Protein AF-A0A392UK64-F1 (afdb_monomer_lite)

pLDDT: mean 84.83, std 13.88, range [51.0, 98.0]

Radius of gyration: 14.5 Å; chains: 1; bounding box: 42×21×34 Å

Structure (mmCIF, N/CA/C/O backbone):
data_AF-A0A392UK64-F1
#
_entry.id   AF-A0A392UK64-F1
#
loop_
_atom_site.group_PDB
_atom_site.id
_atom_site.type_symbol
_atom_site.label_atom_id
_atom_site.label_alt_id
_atom_site.label_comp_id
_atom_site.label_asym_id
_atom_site.label_entity_id
_atom_site.label_seq_id
_atom_site.pdbx_PDB_ins_code
_atom_site.Cartn_x
_atom_site.Cartn_y
_atom_site.Cartn_z
_atom_site.occupancy
_atom_site.B_iso_or_equiv
_atom_site.auth_seq_id
_atom_site.auth_comp_id
_atom_site.auth_asym_id
_atom_site.auth_atom_id
_atom_site.pdbx_PDB_model_num
ATOM 1 N N . GLU A 1 1 ? -25.506 7.255 18.891 1.00 57.53 1 GLU A N 1
ATOM 2 C CA . GLU A 1 1 ? -24.910 6.164 18.081 1.00 57.53 1 GLU A CA 1
ATOM 3 C C . GLU A 1 1 ? -25.337 6.146 16.609 1.00 57.53 1 GLU A C 1
ATOM 5 O O . GLU A 1 1 ? -24.485 5.929 15.761 1.00 57.53 1 GLU A O 1
ATOM 10 N N . ALA A 1 2 ? -26.599 6.439 16.262 1.00 62.12 2 ALA A N 1
ATOM 11 C CA . ALA A 1 2 ? -27.076 6.380 14.870 1.00 62.12 2 ALA A CA 1
ATOM 12 C C . ALA A 1 2 ? -26.419 7.378 13.886 1.00 62.12 2 ALA A C 1
ATOM 14 O O . ALA A 1 2 ? -26.334 7.076 12.698 1.00 62.12 2 ALA A O 1
ATOM 15 N N . LEU A 1 3 ? -25.949 8.546 14.356 1.00 59.59 3 LEU A N 1
ATOM 16 C CA . LEU A 1 3 ? -25.249 9.511 13.495 1.00 59.59 3 LEU A CA 1
ATOM 17 C C . LEU A 1 3 ? -23.853 9.017 13.091 1.00 59.59 3 LEU A C 1
ATOM 19 O O . LEU A 1 3 ? -23.563 9.004 11.903 1.00 59.59 3 LEU A O 1
ATOM 23 N N . LYS A 1 4 ? -23.022 8.546 14.035 1.00 59.38 4 LYS A N 1
ATOM 24 C CA . LYS A 1 4 ? -21.655 8.052 13.755 1.00 59.38 4 LYS A CA 1
ATOM 25 C C . LYS A 1 4 ? -21.636 7.008 12.629 1.00 59.38 4 LYS A C 1
ATOM 27 O O . LYS A 1 4 ? -20.945 7.189 11.638 1.00 59.38 4 LYS A O 1
ATOM 32 N N . LYS A 1 5 ? -22.537 6.023 12.701 1.00 62.69 5 LYS A N 1
ATOM 33 C CA . LYS A 1 5 ? -22.682 4.954 11.697 1.00 62.69 5 LYS A CA 1
ATOM 34 C C . LYS A 1 5 ? -23.049 5.444 10.282 1.00 62.69 5 LYS A C 1
ATOM 36 O O . LYS A 1 5 ? -22.826 4.726 9.315 1.00 62.69 5 LYS A O 1
ATOM 41 N N . LYS A 1 6 ? -23.650 6.634 10.141 1.00 59.59 6 LYS A N 1
ATOM 42 C CA . LYS A 1 6 ? -23.948 7.255 8.834 1.00 59.59 6 LYS A CA 1
ATOM 43 C C . LYS A 1 6 ? -22.790 8.096 8.288 1.00 59.59 6 LYS A C 1
ATOM 45 O O . LYS A 1 6 ? -22.741 8.281 7.079 1.00 59.59 6 LYS A O 1
ATOM 50 N N . PHE A 1 7 ? -21.902 8.594 9.149 1.00 51.00 7 PHE A N 1
ATOM 51 C CA . PHE A 1 7 ? -20.728 9.386 8.760 1.00 51.00 7 PHE A CA 1
ATOM 52 C C . PHE A 1 7 ? -19.454 8.534 8.585 1.00 51.00 7 PHE A C 1
ATOM 54 O O . PHE A 1 7 ? -18.512 8.994 7.949 1.00 51.00 7 PHE A O 1
ATOM 61 N N . ASP A 1 8 ? -19.470 7.262 9.006 1.00 58.25 8 ASP A N 1
ATOM 62 C CA . ASP A 1 8 ? -18.434 6.248 8.719 1.00 58.25 8 ASP A CA 1
ATOM 63 C C . ASP A 1 8 ? -18.184 6.002 7.218 1.00 58.25 8 ASP A C 1
ATOM 65 O O . ASP A 1 8 ? -17.292 5.244 6.858 1.00 58.25 8 ASP A O 1
ATOM 69 N N . THR A 1 9 ? -18.958 6.590 6.302 1.00 60.38 9 THR A N 1
ATOM 70 C CA . THR A 1 9 ? -18.741 6.436 4.855 1.00 60.38 9 THR A CA 1
ATOM 71 C C . THR A 1 9 ? -17.427 7.043 4.381 1.00 60.38 9 THR A C 1
ATOM 73 O O . THR A 1 9 ? -16.837 6.519 3.438 1.00 60.38 9 THR A O 1
ATOM 76 N N . GLU A 1 10 ? -16.972 8.123 5.020 1.00 67.31 10 GLU A N 1
ATOM 77 C CA . GLU A 1 10 ? -15.680 8.741 4.713 1.00 67.31 10 GLU A CA 1
ATOM 78 C C . GLU A 1 10 ? -14.540 7.839 5.200 1.00 67.31 10 GLU A C 1
ATOM 80 O O . GLU A 1 10 ? -13.711 7.411 4.400 1.00 67.31 10 GLU A O 1
ATOM 85 N N . GLU A 1 11 ? -14.590 7.419 6.466 1.00 65.69 11 GLU A N 1
ATOM 86 C CA . GLU A 1 11 ? -13.627 6.492 7.072 1.00 65.69 11 GLU A CA 1
ATOM 87 C C . GLU A 1 11 ? -13.585 5.133 6.341 1.00 65.69 11 GLU A C 1
ATOM 89 O O . GLU A 1 11 ? -12.519 4.622 6.000 1.00 65.69 11 GLU A O 1
ATOM 94 N N . ALA A 1 12 ? -14.743 4.559 6.002 1.00 70.56 12 ALA A N 1
ATOM 95 C CA . ALA A 1 12 ? -14.831 3.327 5.218 1.00 70.56 12 ALA A CA 1
ATOM 96 C C . ALA A 1 12 ? -14.335 3.510 3.773 1.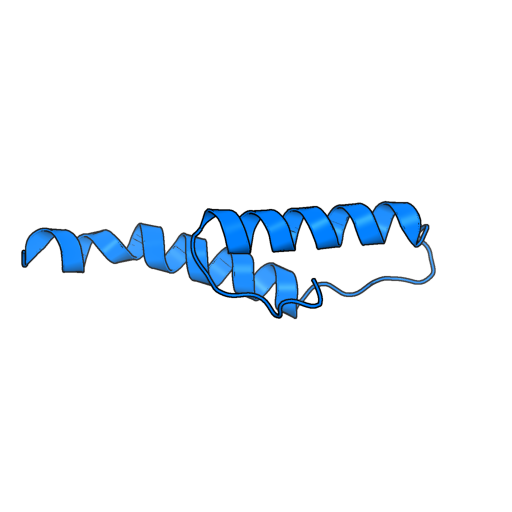00 70.56 12 ALA A C 1
ATOM 98 O O . ALA A 1 12 ? -13.845 2.552 3.171 1.00 70.56 12 ALA A O 1
ATOM 99 N N . GLY A 1 13 ? -14.471 4.710 3.203 1.00 76.25 13 GLY A N 1
ATOM 100 C CA . GLY A 1 13 ? -13.938 5.060 1.888 1.00 76.25 13 GLY A CA 1
ATOM 101 C C . GLY A 1 13 ? -12.411 5.108 1.887 1.00 76.25 13 GLY A C 1
ATOM 102 O O . GLY A 1 13 ? -11.786 4.477 1.032 1.00 76.25 13 GLY A O 1
ATOM 103 N N . VAL A 1 14 ? -11.821 5.775 2.883 1.00 77.25 14 VAL A N 1
ATOM 104 C CA . VAL A 1 14 ? -10.364 5.870 3.078 1.00 77.25 14 VAL A CA 1
ATOM 105 C C . VAL A 1 14 ? -9.753 4.483 3.294 1.00 77.25 14 VAL A C 1
ATOM 107 O O . VAL A 1 14 ? -8.826 4.095 2.576 1.00 77.25 14 VAL A O 1
ATOM 110 N N . LYS A 1 15 ? -10.353 3.675 4.176 1.00 83.94 15 LYS A N 1
ATOM 111 C CA . LYS A 1 15 ? -9.935 2.288 4.439 1.00 83.94 15 LYS A CA 1
ATOM 112 C C . LYS A 1 15 ? -9.958 1.417 3.180 1.00 83.94 15 LYS A C 1
ATOM 114 O O . LYS A 1 15 ? -8.961 0.788 2.823 1.00 83.94 15 LYS A O 1
ATOM 119 N N . 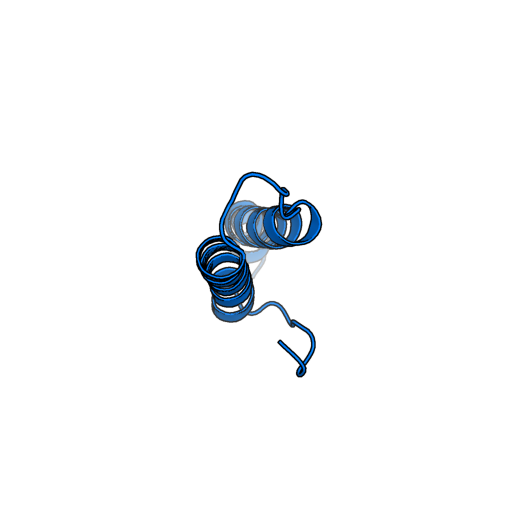LYS A 1 16 ? -11.070 1.432 2.434 1.00 85.38 16 LYS A N 1
ATOM 120 C CA . LYS A 1 16 ? -11.193 0.688 1.164 1.00 85.38 16 LYS A CA 1
ATOM 121 C C . LYS A 1 16 ? -10.183 1.149 0.117 1.00 85.38 16 LYS A C 1
ATOM 123 O O . LYS A 1 16 ? -9.696 0.329 -0.662 1.00 85.38 16 LYS A O 1
ATOM 128 N N . TYR A 1 17 ? -9.872 2.440 0.084 1.00 87.44 17 TYR A N 1
ATOM 129 C CA . TYR A 1 17 ? -8.916 2.998 -0.862 1.00 87.44 17 TYR A CA 1
ATOM 130 C C . TYR A 1 17 ? -7.482 2.525 -0.588 1.00 87.44 17 TYR A C 1
ATOM 132 O O . TYR A 1 17 ? -6.805 2.089 -1.521 1.00 87.44 17 TYR A O 1
ATOM 140 N N . ALA A 1 18 ? -7.031 2.551 0.670 1.00 88.25 18 ALA A N 1
ATOM 141 C CA . ALA A 1 18 ? -5.700 2.070 1.045 1.00 88.25 18 ALA A CA 1
ATOM 142 C C . ALA A 1 18 ? -5.524 0.572 0.724 1.00 88.25 18 ALA A C 1
ATOM 144 O O . ALA A 1 18 ? -4.580 0.203 0.022 1.00 88.25 18 ALA A O 1
ATOM 145 N N . VAL A 1 19 ? -6.498 -0.273 1.091 1.00 91.38 19 VAL A N 1
ATOM 146 C CA . VAL A 1 19 ? -6.482 -1.712 0.749 1.00 91.38 19 VAL A CA 1
ATOM 147 C C . VAL A 1 19 ? -6.511 -1.938 -0.762 1.00 91.38 19 VAL A C 1
ATOM 149 O O . VAL A 1 19 ? -5.763 -2.766 -1.282 1.00 91.38 19 VAL A O 1
ATOM 152 N N . SER A 1 20 ? -7.325 -1.182 -1.509 1.00 92.31 20 SER A N 1
ATOM 153 C CA . SER A 1 20 ? -7.355 -1.314 -2.969 1.00 92.31 20 SER A CA 1
ATOM 154 C C . SER A 1 20 ? -6.029 -0.925 -3.619 1.00 92.31 20 SER A C 1
ATOM 156 O O . SER A 1 20 ? -5.712 -1.508 -4.655 1.00 92.31 20 SER A O 1
ATOM 158 N N . ARG A 1 21 ? -5.298 0.064 -3.091 1.00 94.44 21 ARG A N 1
ATOM 159 C CA . ARG A 1 21 ? -3.974 0.426 -3.615 1.00 94.44 21 ARG A CA 1
ATOM 160 C C . ARG A 1 21 ? -2.969 -0.688 -3.380 1.00 94.44 21 ARG A C 1
ATOM 162 O O . ARG A 1 21 ? -2.254 -1.032 -4.311 1.00 94.44 21 ARG A O 1
ATOM 169 N N . TYR A 1 22 ? -2.976 -1.282 -2.189 1.00 93.94 22 TYR A N 1
ATOM 170 C CA . TYR A 1 22 ? -2.090 -2.395 -1.853 1.00 93.94 22 TYR A CA 1
ATOM 171 C C . TYR A 1 22 ? -2.311 -3.595 -2.777 1.00 93.94 22 TYR A C 1
ATOM 173 O O . TYR A 1 22 ? -1.375 -4.061 -3.414 1.00 93.94 22 TYR A O 1
ATOM 181 N N . LEU A 1 23 ? -3.566 -4.026 -2.948 1.00 93.69 23 LEU A N 1
ATOM 182 C CA . LEU A 1 23 ? -3.909 -5.175 -3.799 1.00 93.69 23 LEU A CA 1
ATOM 183 C C . LEU A 1 23 ? -3.624 -4.954 -5.291 1.00 93.69 23 LEU A C 1
ATOM 185 O O . LEU A 1 23 ? -3.464 -5.917 -6.034 1.00 93.69 23 LEU A O 1
ATOM 189 N N . LYS A 1 24 ? -3.618 -3.698 -5.746 1.00 95.81 24 LYS A N 1
ATOM 190 C CA . LYS A 1 24 ? -3.332 -3.337 -7.142 1.00 95.81 24 LYS A CA 1
ATOM 191 C C . LYS A 1 24 ? -1.859 -3.031 -7.386 1.00 95.81 24 LYS A C 1
ATOM 193 O O . LYS A 1 24 ? -1.487 -2.810 -8.536 1.00 95.81 24 LYS A O 1
ATOM 198 N N . TYR A 1 25 ? -1.046 -2.949 -6.336 1.00 95.62 25 TYR A N 1
ATOM 199 C CA . TYR A 1 25 ? 0.356 -2.621 -6.487 1.00 95.62 25 TYR A CA 1
ATOM 200 C C . TYR A 1 25 ? 1.082 -3.770 -7.184 1.00 95.62 25 TYR A C 1
ATOM 202 O O . TYR A 1 25 ? 1.039 -4.916 -6.740 1.00 95.62 25 TYR A O 1
ATOM 210 N N . GLN A 1 26 ? 1.760 -3.447 -8.278 1.00 96.25 26 GLN A N 1
ATOM 211 C CA . GLN A 1 26 ? 2.550 -4.388 -9.051 1.00 96.25 26 GLN A CA 1
ATOM 212 C C . GLN A 1 26 ? 3.899 -3.741 -9.340 1.00 96.25 26 GLN A C 1
ATOM 214 O O . GLN A 1 26 ? 3.952 -2.627 -9.861 1.00 96.25 26 GLN A O 1
ATOM 219 N N . MET A 1 27 ? 4.979 -4.441 -8.994 1.00 96.56 27 MET A N 1
ATOM 220 C CA . MET A 1 27 ? 6.315 -4.011 -9.387 1.00 96.56 27 MET A CA 1
ATOM 221 C C . MET A 1 27 ? 6.521 -4.231 -10.886 1.00 96.56 27 MET A C 1
ATOM 223 O O . MET A 1 27 ? 6.018 -5.201 -11.456 1.00 96.56 27 MET A O 1
ATOM 227 N N . VAL A 1 28 ? 7.269 -3.330 -11.504 1.00 97.06 28 VAL A N 1
ATOM 228 C CA . VAL A 1 28 ? 7.611 -3.334 -12.926 1.00 97.06 28 VAL A CA 1
ATOM 229 C C . VAL A 1 28 ? 9.123 -3.464 -13.109 1.00 97.06 28 VAL A C 1
ATOM 231 O O . VAL A 1 28 ? 9.902 -3.002 -12.270 1.00 97.06 28 VAL A O 1
ATOM 234 N N . ASP A 1 29 ? 9.533 -4.111 -14.200 1.00 97.50 29 AS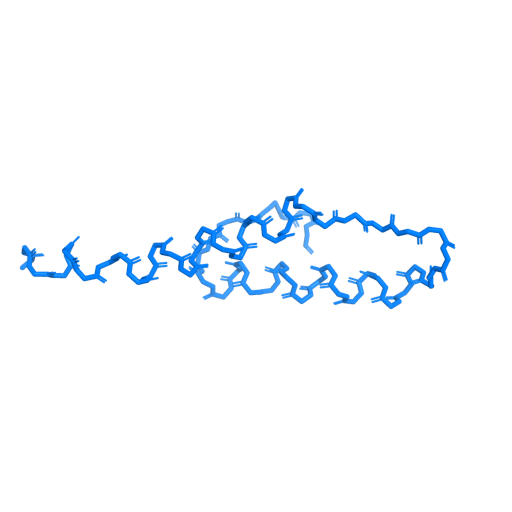P A N 1
ATOM 235 C CA . ASP A 1 29 ? 10.934 -4.483 -14.456 1.00 97.50 29 ASP A CA 1
ATOM 236 C C . ASP A 1 29 ? 11.848 -3.281 -14.746 1.00 97.50 29 ASP A C 1
ATOM 238 O O . ASP A 1 29 ? 13.064 -3.357 -14.585 1.00 97.50 29 ASP A O 1
ATOM 242 N N . ASP A 1 30 ? 11.276 -2.155 -15.171 1.00 97.56 30 ASP A N 1
ATOM 243 C CA . ASP A 1 30 ? 11.992 -0.936 -15.556 1.00 97.56 30 ASP A CA 1
ATOM 244 C C . ASP A 1 30 ? 12.335 -0.022 -14.366 1.00 97.56 30 ASP A C 1
ATOM 246 O O . ASP A 1 30 ? 12.887 1.067 -14.548 1.00 97.56 30 ASP A O 1
ATOM 250 N N . ARG A 1 31 ? 12.042 -0.456 -13.135 1.00 97.25 31 ARG A N 1
ATOM 251 C CA . ARG A 1 31 ? 12.280 0.309 -11.907 1.00 97.25 31 ARG A CA 1
ATOM 252 C C . ARG A 1 31 ? 13.077 -0.492 -10.883 1.00 97.25 31 ARG A C 1
ATOM 254 O O . ARG A 1 31 ? 12.940 -1.704 -10.746 1.00 97.25 31 ARG A O 1
ATOM 261 N N . TYR A 1 32 ? 13.874 0.210 -10.080 1.00 98.00 32 TYR A N 1
ATOM 262 C CA . TYR A 1 32 ? 14.633 -0.417 -9.000 1.00 98.00 32 TYR A CA 1
ATOM 263 C C . TYR A 1 32 ? 13.712 -1.060 -7.962 1.00 98.00 32 TYR A C 1
ATOM 265 O O . TYR A 1 32 ? 12.786 -0.423 -7.454 1.00 98.00 32 TYR A O 1
ATOM 273 N N . VAL A 1 33 ? 14.023 -2.305 -7.597 1.00 96.88 33 VAL A N 1
ATOM 274 C CA . VAL A 1 33 ? 13.293 -3.060 -6.567 1.00 96.88 33 VAL A CA 1
ATOM 275 C C . VAL A 1 33 ? 13.271 -2.306 -5.237 1.00 96.88 33 VAL A C 1
ATOM 277 O O . VAL A 1 33 ? 12.244 -2.278 -4.573 1.00 96.88 33 VAL A O 1
ATOM 280 N N . GLU A 1 34 ? 14.362 -1.630 -4.869 1.00 97.50 34 GLU A N 1
ATOM 281 C CA . GLU A 1 34 ? 14.440 -0.841 -3.635 1.00 97.50 34 GLU A CA 1
ATOM 282 C C . GLU A 1 34 ? 13.398 0.289 -3.599 1.00 97.50 34 GLU A C 1
ATOM 284 O O . GLU A 1 34 ? 12.632 0.407 -2.644 1.00 97.50 34 GLU A O 1
ATOM 289 N N . THR A 1 35 ? 13.317 1.100 -4.658 1.00 97.81 35 THR A N 1
ATOM 290 C CA . THR A 1 35 ? 12.341 2.197 -4.742 1.00 97.81 35 THR A CA 1
ATOM 291 C C . THR A 1 35 ? 10.913 1.666 -4.691 1.00 97.81 35 THR A C 1
ATOM 293 O O . THR A 1 35 ? 10.066 2.209 -3.983 1.00 97.81 35 THR A O 1
ATOM 296 N N . GLN A 1 36 ? 10.658 0.577 -5.412 1.00 97.94 36 GLN A N 1
ATOM 297 C CA . GLN A 1 36 ? 9.346 -0.053 -5.455 1.00 97.94 36 GLN A CA 1
ATOM 298 C C . GLN A 1 36 ? 8.972 -0.723 -4.124 1.00 97.94 36 GLN A C 1
ATOM 300 O O . GLN A 1 36 ? 7.802 -0.727 -3.747 1.00 97.94 36 GLN A O 1
ATOM 305 N N . SER A 1 37 ? 9.943 -1.257 -3.385 1.00 96.06 37 SER A N 1
ATOM 306 C CA . SER A 1 37 ? 9.731 -1.805 -2.043 1.00 96.06 37 SER A CA 1
ATOM 307 C C . SER A 1 37 ? 9.340 -0.703 -1.057 1.00 96.06 37 SER A C 1
ATOM 309 O O . SER A 1 37 ? 8.345 -0.838 -0.346 1.00 96.06 37 SER A O 1
ATOM 311 N N . HIS A 1 38 ? 10.029 0.445 -1.091 1.00 96.75 38 HIS A N 1
ATOM 312 C CA . HIS A 1 38 ? 9.667 1.601 -0.266 1.00 96.75 38 HIS A CA 1
ATOM 313 C C . HIS A 1 38 ? 8.260 2.138 -0.570 1.00 96.75 38 HIS A C 1
ATOM 315 O O . HIS A 1 38 ? 7.561 2.593 0.334 1.00 96.75 38 HIS A O 1
ATOM 321 N N . GLU A 1 39 ? 7.819 2.105 -1.828 1.00 96.75 39 GLU A N 1
ATOM 322 C CA . GLU A 1 39 ? 6.446 2.476 -2.197 1.00 96.75 39 GLU A CA 1
ATOM 323 C C . GLU A 1 39 ? 5.416 1.502 -1.620 1.00 96.75 39 GLU A C 1
ATOM 325 O O . GLU A 1 39 ? 4.430 1.942 -1.027 1.00 96.75 39 GLU A O 1
ATOM 330 N N . LEU A 1 40 ? 5.666 0.194 -1.718 1.00 95.31 40 LEU A N 1
ATOM 331 C CA . LEU A 1 40 ? 4.780 -0.822 -1.154 1.00 95.31 40 LEU A CA 1
ATOM 332 C C . LEU A 1 40 ? 4.700 -0.726 0.380 1.00 95.31 40 LEU A C 1
ATOM 334 O O . LEU A 1 40 ? 3.606 -0.783 0.942 1.00 95.31 40 LEU A O 1
ATOM 338 N N . GLN A 1 41 ? 5.832 -0.495 1.053 1.00 94.56 41 GLN A N 1
ATOM 339 C CA . GLN A 1 41 ? 5.889 -0.281 2.504 1.00 94.56 41 GLN A CA 1
ATOM 340 C C . GLN A 1 41 ? 5.071 0.936 2.951 1.00 94.56 41 GLN A C 1
ATOM 342 O O . GLN A 1 41 ? 4.388 0.871 3.970 1.00 94.56 41 GLN A O 1
ATOM 347 N N . LYS A 1 42 ? 5.079 2.033 2.182 1.00 95.12 42 LYS A N 1
ATOM 348 C CA . LYS A 1 42 ? 4.239 3.207 2.481 1.00 95.12 42 LYS A CA 1
ATOM 349 C C . LYS A 1 42 ? 2.752 2.870 2.426 1.00 95.12 42 LYS A C 1
ATOM 351 O O . LYS A 1 42 ? 2.013 3.272 3.317 1.00 95.12 42 LYS A O 1
ATOM 356 N N . ILE A 1 43 ? 2.321 2.113 1.417 1.00 94.25 43 ILE A N 1
ATOM 357 C CA . ILE A 1 43 ? 0.913 1.714 1.283 1.00 94.25 43 ILE A CA 1
ATOM 358 C C . ILE A 1 43 ? 0.501 0.795 2.444 1.00 94.25 43 ILE A C 1
ATOM 360 O O . ILE A 1 43 ? -0.586 0.945 2.997 1.00 94.25 43 ILE A O 1
ATOM 364 N N . ALA A 1 44 ? 1.366 -0.137 2.841 1.00 93.81 44 ALA A N 1
ATOM 365 C CA . ALA A 1 44 ? 1.104 -1.007 3.983 1.00 93.81 44 ALA A CA 1
ATOM 366 C C . ALA A 1 44 ? 1.044 -0.236 5.307 1.00 93.81 44 ALA A C 1
ATOM 368 O O . ALA A 1 44 ? 0.145 -0.465 6.114 1.00 93.81 44 ALA A O 1
ATOM 369 N N . TYR A 1 45 ? 1.949 0.727 5.502 1.00 92.94 45 TYR A N 1
ATOM 370 C CA . TYR A 1 45 ? 1.925 1.603 6.669 1.00 92.94 45 TYR A CA 1
ATOM 371 C C . TYR A 1 45 ? 0.604 2.369 6.765 1.00 92.94 45 TYR A C 1
ATOM 373 O O . TYR A 1 45 ? -0.001 2.393 7.831 1.00 92.94 45 TYR A O 1
ATOM 381 N N . GLU A 1 46 ? 0.104 2.912 5.652 1.00 92.06 46 GLU A N 1
ATOM 382 C CA . GLU A 1 46 ? -1.207 3.568 5.613 1.00 92.06 46 GLU A CA 1
ATOM 383 C C . GLU A 1 46 ? -2.330 2.615 6.066 1.00 92.06 46 GLU A C 1
ATOM 385 O O . GLU A 1 46 ? -3.149 2.992 6.900 1.00 92.06 46 GLU A O 1
ATOM 390 N N . ILE A 1 47 ? -2.338 1.358 5.606 1.00 92.25 47 ILE A N 1
ATOM 391 C CA . ILE A 1 47 ? -3.332 0.351 6.026 1.00 92.25 47 ILE A CA 1
ATOM 392 C C . ILE A 1 47 ? -3.272 0.097 7.539 1.00 92.25 47 ILE A C 1
ATOM 394 O O . ILE A 1 47 ? -4.316 0.093 8.199 1.00 92.25 47 ILE A O 1
ATOM 398 N N . ILE A 1 48 ? -2.066 -0.062 8.088 1.00 91.12 48 ILE A N 1
ATOM 399 C CA . ILE A 1 48 ? -1.845 -0.280 9.524 1.00 91.12 48 ILE A CA 1
ATOM 400 C C . ILE A 1 48 ? -2.310 0.939 10.331 1.00 91.12 48 ILE A C 1
ATOM 402 O O . ILE A 1 48 ? -3.014 0.784 11.329 1.00 91.12 48 ILE A O 1
ATOM 406 N N . THR A 1 49 ? -1.970 2.157 9.896 1.00 90.00 49 THR A N 1
ATOM 407 C CA . THR A 1 49 ? -2.373 3.392 10.593 1.00 90.00 49 THR A CA 1
ATOM 408 C C . THR A 1 49 ? -3.878 3.637 10.561 1.00 90.00 49 THR A C 1
ATOM 410 O O . THR A 1 49 ? -4.427 4.182 11.514 1.00 90.00 49 THR A O 1
ATOM 413 N N . GLU A 1 50 ? -4.558 3.167 9.516 1.00 88.88 50 GLU A N 1
ATOM 414 C CA . GLU A 1 50 ? -6.021 3.178 9.403 1.00 88.88 50 GLU A CA 1
ATOM 415 C C . GLU A 1 50 ? -6.688 2.044 10.218 1.00 88.88 50 GLU A C 1
ATOM 417 O O . GLU A 1 50 ? -7.912 1.873 10.196 1.00 88.88 50 GLU A O 1
ATOM 422 N N . GLY A 1 51 ? -5.901 1.257 10.960 1.00 87.81 51 GLY A N 1
ATOM 423 C CA . GLY A 1 51 ? -6.380 0.216 11.871 1.00 87.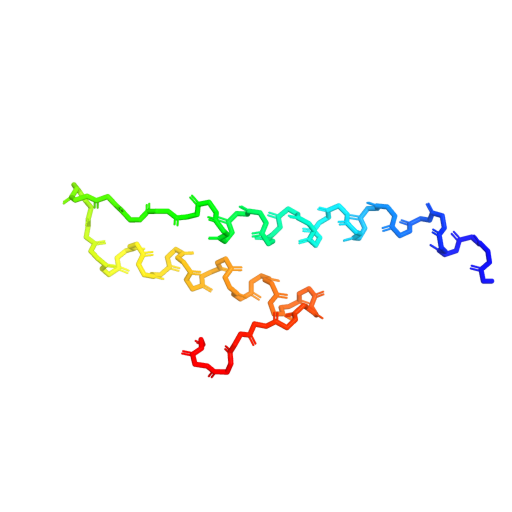81 51 GLY A CA 1
ATOM 424 C C . GLY A 1 51 ? -6.864 -1.050 11.169 1.00 87.81 51 GLY A C 1
ATOM 425 O O . GLY A 1 51 ? -7.675 -1.791 11.729 1.00 87.81 51 GLY A O 1
ATOM 426 N N . MET A 1 52 ? -6.417 -1.292 9.936 1.00 90.00 52 MET A N 1
ATOM 427 C CA . MET A 1 52 ? -6.738 -2.508 9.197 1.00 90.00 52 MET A CA 1
ATOM 428 C C . MET A 1 52 ? -5.623 -3.545 9.374 1.00 90.00 52 MET A C 1
ATOM 430 O O . MET A 1 52 ? -4.448 -3.194 9.266 1.00 90.00 52 MET A O 1
ATOM 434 N N . PRO A 1 53 ? -5.964 -4.819 9.630 1.00 86.19 53 PRO A N 1
ATOM 435 C CA . PRO A 1 53 ? -4.963 -5.861 9.793 1.00 86.19 53 PRO A CA 1
ATOM 436 C C . PRO A 1 53 ? -4.269 -6.161 8.459 1.00 86.19 53 PRO A C 1
ATOM 438 O O . PRO A 1 53 ? -4.921 -6.327 7.425 1.00 86.19 53 PRO A O 1
ATOM 441 N N . LEU A 1 54 ? -2.946 -6.259 8.516 1.00 87.56 54 LEU A N 1
ATOM 442 C CA . LEU A 1 54 ? -2.070 -6.838 7.499 1.00 87.56 54 LEU A CA 1
ATOM 443 C C . LEU A 1 54 ? -1.406 -8.080 8.106 1.00 87.56 54 LEU A C 1
ATOM 445 O O . LEU A 1 54 ? -1.398 -8.228 9.325 1.00 87.56 54 LEU A O 1
ATOM 449 N N . ASP A 1 55 ? -0.920 -8.989 7.262 1.00 83.94 55 ASP A N 1
ATOM 450 C CA . ASP A 1 55 ? -0.211 -10.184 7.731 1.00 83.94 55 ASP A CA 1
ATOM 451 C C . ASP A 1 55 ? 1.049 -9.792 8.521 1.00 83.94 55 ASP A C 1
ATOM 453 O O . ASP A 1 55 ? 1.740 -8.852 8.134 1.00 83.94 55 ASP A O 1
ATOM 457 N N . ASP A 1 56 ? 1.351 -10.519 9.600 1.00 71.44 56 ASP A N 1
ATOM 458 C CA . ASP A 1 56 ? 2.484 -10.234 10.496 1.00 71.44 56 ASP A CA 1
ATOM 459 C C . ASP A 1 56 ? 3.857 -10.346 9.803 1.00 71.44 56 ASP A C 1
ATOM 461 O O . ASP A 1 56 ? 4.871 -9.918 10.353 1.00 71.44 56 ASP A O 1
ATOM 465 N N . GLN A 1 57 ? 3.919 -10.964 8.618 1.00 72.62 57 GLN A N 1
ATOM 466 C CA . GLN A 1 57 ? 5.134 -11.042 7.802 1.00 72.62 57 GLN A CA 1
ATOM 467 C C . GLN A 1 57 ? 5.424 -9.750 7.025 1.00 72.62 57 GLN A C 1
ATOM 469 O O . GLN A 1 57 ? 6.451 -9.682 6.342 1.00 72.62 57 GLN A O 1
ATOM 474 N N . PHE A 1 58 ? 4.527 -8.763 7.099 1.00 70.69 58 PHE A N 1
ATOM 475 C CA . PHE A 1 58 ? 4.695 -7.435 6.521 1.00 70.69 58 PHE A CA 1
ATOM 476 C C . PHE A 1 58 ? 5.335 -6.459 7.518 1.00 70.69 58 PHE A C 1
ATOM 478 O O . PHE A 1 58 ? 6.281 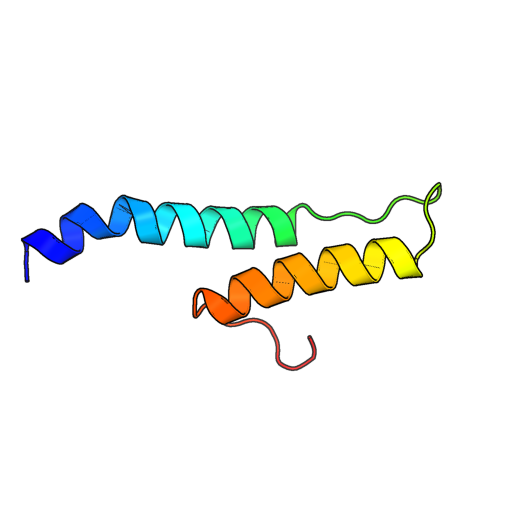-5.747 7.107 1.0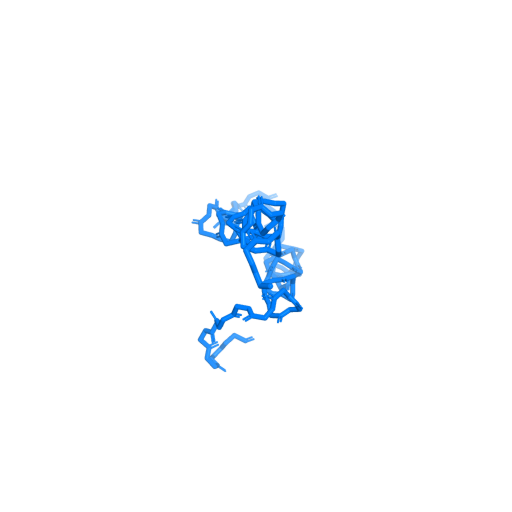0 70.69 58 PHE A O 1
#

Sequence (58 aa):
EALKKKFDTEEAGVKKYAVSRYLKYQMVDDRYVETQSHELQKIAYEIITEGMPLDDQF

Secondary structure (DSSP, 8-state):
-TTHHHHHHHHHHHHHHHHHHHHH----TTS-HHHHHHHHHHHHHHHHHTT----TT-

Foldseek 3Di:
DVVVVVVCPVLVVQLVVLVVCLVPQDDDPVDDPVVSVVVNVVSVVSNVVSVHDDDPVD

Organism: NCBI:txid97028